Protein AF-A0A1F8UAX3-F1 (afdb_monomer_lite)

pLDDT: mean 91.47, std 7.61, range [54.22, 97.94]

Radius of gyration: 14.25 Å; chains: 1; bounding box: 23×20×43 Å

Sequence (83 aa):
MKIPNLRRISISPWANVENCADQLRDKFIFSWKPNPSYIANDFDVEYIGNYLKNAFKTTENCVMEMILKDTHTCGNHPERFEI

Secondary structure (DSSP, 8-state):
---TT--EEEE-TTS-HHHHHHHHTTSSEEEE---THHHHTT--HHHHHHHHHHHHHHTTTSEEEE--------TT-GGGG--

Structure (mmCIF, N/CA/C/O backbone):
data_AF-A0A1F8UAX3-F1
#
_entry.id   AF-A0A1F8UAX3-F1
#
loop_
_atom_site.group_PDB
_atom_site.id
_atom_site.type_symbol
_atom_site.label_atom_id
_atom_site.label_alt_id
_atom_site.label_comp_id
_atom_site.label_asym_id
_atom_site.label_entity_id
_atom_site.label_seq_id
_atom_site.pdbx_PDB_ins_code
_atom_site.Cartn_x
_atom_site.Cartn_y
_atom_site.Cartn_z
_atom_site.occupancy
_atom_site.B_iso_or_equiv
_atom_site.auth_seq_id
_atom_site.auth_comp_id
_atom_site.auth_asym_id
_atom_site.auth_atom_id
_atom_site.pdbx_PDB_model_num
ATOM 1 N N . MET A 1 1 ? 4.257 -0.787 23.690 1.00 54.22 1 MET A N 1
ATOM 2 C CA . MET A 1 1 ? 4.392 0.674 23.491 1.00 54.22 1 MET A CA 1
ATOM 3 C C . MET A 1 1 ? 2.993 1.271 23.381 1.00 54.22 1 MET A C 1
ATOM 5 O O . MET A 1 1 ? 2.185 0.700 22.663 1.00 54.22 1 MET A O 1
ATOM 9 N N . LYS A 1 2 ? 2.666 2.345 24.110 1.00 78.81 2 LYS A N 1
ATOM 10 C CA . LYS A 1 2 ? 1.390 3.071 23.957 1.00 78.81 2 LYS A CA 1
ATOM 11 C C . LYS A 1 2 ? 1.712 4.513 23.572 1.00 78.81 2 LYS A C 1
ATOM 13 O O . LYS A 1 2 ? 2.200 5.259 24.412 1.00 78.81 2 LYS A O 1
ATOM 18 N N . ILE A 1 3 ? 1.487 4.867 22.308 1.00 88.25 3 ILE A N 1
ATOM 19 C CA . ILE A 1 3 ? 1.600 6.246 21.820 1.00 88.25 3 ILE A CA 1
ATOM 20 C C . ILE A 1 3 ? 0.178 6.821 21.793 1.00 88.25 3 ILE A C 1
ATOM 22 O O . ILE A 1 3 ? -0.647 6.314 21.027 1.00 88.25 3 ILE A O 1
ATOM 26 N N . PRO A 1 4 ? -0.156 7.812 22.638 1.00 91.88 4 PRO A N 1
ATOM 27 C CA . PRO A 1 4 ? -1.491 8.400 22.639 1.00 91.88 4 PRO A CA 1
ATOM 28 C C . PRO A 1 4 ? -1.781 9.078 21.294 1.00 91.88 4 PRO A C 1
ATOM 30 O O . PRO A 1 4 ? -0.892 9.675 20.691 1.00 91.88 4 PRO A O 1
ATOM 33 N N . ASN A 1 5 ? -3.031 8.986 20.831 1.00 92.00 5 ASN A N 1
ATOM 34 C CA . ASN A 1 5 ? -3.534 9.613 19.598 1.00 92.00 5 ASN A CA 1
ATOM 35 C C . ASN A 1 5 ? -2.847 9.179 18.288 1.00 92.00 5 ASN A C 1
ATOM 37 O O . ASN A 1 5 ? -3.054 9.804 17.248 1.00 92.00 5 ASN A O 1
ATOM 41 N N . LEU A 1 6 ? -2.058 8.101 18.296 1.00 94.19 6 LEU A N 1
ATOM 42 C CA . LEU A 1 6 ? -1.521 7.537 17.062 1.00 94.19 6 LEU A CA 1
ATOM 43 C C . LEU A 1 6 ? -2.672 6.975 16.219 1.00 94.19 6 LEU A C 1
ATOM 45 O O . LEU A 1 6 ? -3.401 6.099 16.676 1.00 94.19 6 LEU A O 1
ATOM 49 N N . ARG A 1 7 ? -2.826 7.462 14.983 1.00 95.19 7 ARG A N 1
ATOM 50 C CA . ARG A 1 7 ? -3.897 7.005 14.080 1.00 95.19 7 ARG A CA 1
ATOM 51 C C . ARG A 1 7 ? -3.402 6.361 12.793 1.00 95.19 7 ARG A C 1
ATOM 53 O O . ARG A 1 7 ? -4.154 5.607 12.192 1.00 95.19 7 ARG A O 1
ATOM 60 N N . ARG A 1 8 ? -2.164 6.618 12.377 1.00 96.50 8 ARG A N 1
ATOM 61 C CA . ARG A 1 8 ? -1.590 6.105 11.128 1.00 96.50 8 ARG A CA 1
ATOM 62 C C . ARG A 1 8 ? -0.245 5.459 11.401 1.00 96.50 8 ARG A C 1
ATOM 64 O O . ARG A 1 8 ? 0.585 6.045 12.091 1.00 96.50 8 ARG A O 1
ATOM 71 N N . ILE A 1 9 ? -0.030 4.284 10.822 1.00 96.19 9 ILE A N 1
ATOM 72 C CA . ILE A 1 9 ? 1.249 3.580 10.874 1.00 96.19 9 ILE A CA 1
ATOM 73 C C . ILE A 1 9 ? 1.709 3.357 9.440 1.00 96.19 9 ILE A C 1
ATOM 75 O O . ILE A 1 9 ? 0.969 2.823 8.618 1.00 96.19 9 ILE A O 1
ATOM 79 N N . SER A 1 10 ? 2.926 3.812 9.138 1.00 95.69 10 SER A N 1
ATOM 80 C CA . SER A 1 10 ? 3.529 3.613 7.825 1.00 95.69 10 SER A CA 1
ATOM 81 C C . SER A 1 10 ? 4.187 2.240 7.757 1.00 95.69 10 SER A C 1
ATOM 83 O O . SER A 1 10 ? 5.042 1.927 8.584 1.00 95.69 10 SER A O 1
ATOM 85 N N . ILE A 1 11 ? 3.805 1.449 6.759 1.00 96.44 11 ILE A N 1
ATOM 86 C CA . ILE A 1 11 ? 4.293 0.089 6.532 1.00 96.44 11 ILE A CA 1
ATOM 87 C C . ILE A 1 11 ? 5.188 0.104 5.292 1.00 96.44 11 ILE A C 1
ATOM 89 O O . ILE A 1 11 ? 4.761 0.517 4.212 1.00 96.44 11 ILE A O 1
ATOM 93 N N . SER A 1 12 ? 6.451 -0.287 5.464 1.00 93.75 12 SER A N 1
ATOM 94 C CA . SER A 1 12 ? 7.424 -0.369 4.372 1.00 93.75 12 SER A CA 1
ATOM 95 C C . SER A 1 12 ? 7.159 -1.598 3.488 1.00 93.75 12 SER A C 1
ATOM 97 O O . SER A 1 12 ? 6.562 -2.566 3.964 1.00 93.75 12 SER A O 1
ATOM 99 N N . PRO A 1 13 ? 7.647 -1.615 2.235 1.00 91.75 13 PRO A N 1
ATOM 100 C CA . PRO A 1 13 ? 7.534 -2.796 1.373 1.00 91.75 13 PRO A CA 1
ATOM 101 C C . PRO A 1 13 ? 8.284 -4.022 1.919 1.00 91.75 13 PRO A C 1
ATOM 103 O O . PRO A 1 13 ? 7.994 -5.144 1.528 1.00 91.75 13 PRO A O 1
ATOM 106 N N . TRP A 1 14 ? 9.239 -3.816 2.830 1.00 91.56 14 TRP A N 1
ATOM 107 C CA . TRP A 1 14 ? 10.047 -4.872 3.447 1.00 91.56 14 TRP A CA 1
ATOM 108 C C . TRP A 1 14 ? 9.427 -5.449 4.725 1.00 91.56 14 TRP A C 1
ATOM 110 O O . TRP A 1 14 ? 9.967 -6.390 5.304 1.00 91.56 14 TRP A O 1
ATOM 120 N N . ALA A 1 15 ? 8.336 -4.857 5.214 1.00 94.12 15 ALA A N 1
ATOM 121 C CA . ALA A 1 15 ? 7.643 -5.355 6.390 1.00 94.12 15 ALA A CA 1
ATOM 122 C C . ALA A 1 15 ? 6.874 -6.641 6.060 1.00 94.12 15 ALA A C 1
ATOM 124 O O . ALA A 1 15 ? 6.343 -6.802 4.962 1.00 94.12 15 ALA A O 1
ATOM 125 N N . ASN A 1 16 ? 6.746 -7.534 7.043 1.00 94.56 16 ASN A N 1
ATOM 126 C CA . ASN A 1 16 ? 5.811 -8.647 6.934 1.00 94.56 16 ASN A CA 1
ATOM 127 C C . ASN A 1 16 ? 4.378 -8.100 7.068 1.00 94.56 16 ASN A C 1
ATOM 129 O O . ASN A 1 16 ? 3.921 -7.789 8.170 1.00 94.56 16 ASN A O 1
ATOM 133 N N . VAL A 1 17 ? 3.701 -7.958 5.926 1.00 92.75 17 VAL A N 1
ATOM 134 C CA . VAL A 1 17 ? 2.366 -7.353 5.819 1.00 92.75 17 VAL A CA 1
ATOM 135 C C . VAL A 1 17 ? 1.326 -8.132 6.627 1.00 92.75 17 VAL A C 1
ATOM 137 O O . VAL A 1 17 ? 0.509 -7.497 7.286 1.00 92.75 17 VAL A O 1
ATOM 140 N N . GLU A 1 18 ? 1.393 -9.466 6.649 1.00 94.38 18 GLU A N 1
ATOM 141 C CA . GLU A 1 18 ? 0.476 -10.327 7.416 1.00 94.38 18 GLU A CA 1
ATOM 142 C C . GLU A 1 18 ? 0.600 -10.062 8.917 1.00 94.38 18 GLU A C 1
ATOM 144 O O . GLU A 1 18 ? -0.374 -9.694 9.575 1.00 94.38 18 GLU A O 1
ATOM 149 N N . ASN A 1 19 ? 1.827 -10.106 9.443 1.00 96.38 19 ASN A N 1
ATOM 150 C CA . ASN A 1 19 ? 2.082 -9.818 10.854 1.00 96.38 19 ASN A CA 1
ATOM 151 C C . ASN A 1 19 ? 1.641 -8.399 11.233 1.00 96.38 19 ASN A C 1
ATOM 153 O O . ASN A 1 19 ? 1.173 -8.172 12.352 1.00 96.38 19 ASN A O 1
ATOM 157 N N . CYS A 1 20 ? 1.826 -7.422 10.342 1.00 96.19 20 CYS A N 1
ATOM 158 C CA . CYS A 1 20 ? 1.344 -6.064 10.568 1.00 96.19 20 CYS A CA 1
ATOM 159 C C . CYS A 1 20 ? -0.191 -6.013 10.574 1.00 96.19 20 CYS A C 1
ATOM 161 O O . CYS A 1 20 ? -0.764 -5.369 11.452 1.00 96.19 20 CYS A O 1
ATOM 163 N N . ALA A 1 21 ? -0.859 -6.677 9.630 1.00 96.00 21 ALA A N 1
ATOM 164 C CA . ALA A 1 21 ? -2.316 -6.676 9.519 1.00 96.00 21 ALA A CA 1
ATOM 165 C C . ALA A 1 21 ? -2.963 -7.275 10.776 1.00 96.00 21 ALA A C 1
ATOM 167 O O . ALA A 1 21 ? -3.847 -6.656 11.373 1.00 96.00 21 ALA A O 1
ATOM 168 N N . ASP A 1 22 ? -2.432 -8.400 11.260 1.00 96.12 22 ASP A N 1
ATOM 169 C CA . ASP A 1 22 ? -2.915 -9.083 12.463 1.00 96.12 22 ASP A CA 1
ATOM 170 C C . ASP A 1 22 ? -2.814 -8.230 13.731 1.00 96.12 22 ASP A C 1
ATOM 172 O O . ASP A 1 22 ? -3.691 -8.290 14.603 1.00 96.12 22 ASP A O 1
ATOM 176 N N . GLN A 1 23 ? -1.750 -7.430 13.837 1.00 94.44 23 GLN A N 1
ATOM 177 C CA . GLN A 1 23 ? -1.493 -6.561 14.985 1.00 94.44 23 GLN A CA 1
ATOM 178 C C . GLN A 1 23 ? -2.308 -5.265 14.940 1.00 94.44 23 GLN A C 1
ATOM 180 O O . GLN A 1 23 ? -2.766 -4.791 15.985 1.00 94.44 23 GLN A O 1
ATOM 185 N N . LEU A 1 24 ? -2.454 -4.667 13.754 1.00 94.81 24 LEU A N 1
ATOM 186 C CA . LEU A 1 24 ? -3.038 -3.335 13.596 1.00 94.81 24 LEU A CA 1
ATOM 187 C C . LEU A 1 24 ? -4.554 -3.370 13.403 1.00 94.81 24 LEU A C 1
ATOM 189 O O . LEU A 1 24 ? -5.250 -2.581 14.052 1.00 94.81 24 LEU A O 1
ATOM 193 N N . ARG A 1 25 ? -5.054 -4.289 12.565 1.00 93.56 25 ARG A N 1
ATOM 194 C CA . ARG A 1 25 ? -6.478 -4.445 12.226 1.00 93.56 25 ARG A CA 1
ATOM 195 C C . ARG A 1 25 ? -7.136 -3.090 11.919 1.00 93.56 25 ARG A C 1
ATOM 197 O O . ARG A 1 25 ? -6.575 -2.259 11.206 1.00 93.56 25 ARG A O 1
ATOM 204 N N . ASP A 1 26 ? -8.297 -2.825 12.501 1.00 95.69 26 ASP A N 1
ATOM 205 C CA . ASP A 1 26 ? -9.105 -1.617 12.329 1.00 95.69 26 ASP A CA 1
ATOM 206 C C . ASP A 1 26 ? -8.708 -0.443 13.256 1.00 95.69 26 ASP A C 1
ATOM 208 O O . ASP A 1 26 ? -9.250 0.667 13.165 1.00 95.69 26 ASP A O 1
ATOM 212 N N . LYS A 1 27 ? -7.721 -0.643 14.140 1.00 94.88 27 LYS A N 1
ATOM 213 C CA . LYS A 1 27 ? -7.333 0.348 15.163 1.00 94.88 27 LYS A CA 1
ATOM 214 C C . LYS A 1 27 ? -6.529 1.515 14.595 1.00 94.88 27 LYS A C 1
ATOM 216 O O . LYS A 1 27 ? -6.590 2.626 15.130 1.00 94.88 27 LYS A O 1
ATOM 221 N N . PHE A 1 28 ? -5.810 1.295 13.499 1.00 96.44 28 PHE A N 1
ATOM 222 C CA . PHE A 1 28 ? -4.966 2.295 12.845 1.00 96.44 28 PHE A CA 1
ATOM 223 C C . PHE A 1 28 ? -5.192 2.287 11.334 1.00 96.44 28 PHE A C 1
ATOM 225 O O . PHE A 1 28 ? -5.579 1.276 10.759 1.00 96.44 28 PHE A O 1
ATOM 232 N N . ILE A 1 29 ? -4.893 3.412 10.689 1.00 97.75 29 ILE A N 1
ATOM 233 C CA . ILE A 1 29 ? -4.711 3.473 9.242 1.00 97.75 29 ILE A CA 1
ATOM 234 C C . ILE A 1 29 ? -3.437 2.696 8.911 1.00 97.75 29 ILE A C 1
ATOM 236 O O . ILE A 1 29 ? -2.336 3.083 9.327 1.00 97.75 29 ILE A O 1
ATOM 240 N N . PHE A 1 30 ? -3.611 1.613 8.165 1.00 97.69 30 PHE A N 1
ATOM 241 C CA . PHE A 1 30 ? -2.562 0.784 7.598 1.00 97.69 30 PHE A CA 1
ATOM 242 C C . PHE A 1 30 ? -2.049 1.469 6.326 1.00 97.69 30 PHE A C 1
ATOM 244 O O . PHE A 1 30 ? -2.588 1.268 5.243 1.00 97.69 30 PHE A O 1
ATOM 251 N N . SER A 1 31 ? -1.054 2.349 6.468 1.00 97.50 31 SER A N 1
ATOM 252 C CA . SER A 1 31 ? -0.520 3.169 5.370 1.00 97.50 31 SER A CA 1
ATOM 253 C C . SER A 1 31 ? 0.641 2.438 4.699 1.00 97.50 31 SER A C 1
ATOM 255 O O . SER A 1 31 ? 1.805 2.573 5.094 1.00 97.50 31 SER A O 1
ATOM 257 N N . TRP A 1 32 ? 0.307 1.590 3.732 1.00 97.31 32 TRP A N 1
ATOM 258 C CA . TRP A 1 32 ? 1.234 0.683 3.068 1.00 97.31 32 TRP A CA 1
ATOM 259 C C . TRP A 1 32 ? 1.882 1.295 1.836 1.00 97.31 32 TRP A C 1
ATOM 261 O O . TRP A 1 32 ? 1.235 1.957 1.022 1.00 97.31 32 TRP A O 1
ATOM 271 N N . LYS A 1 33 ? 3.176 1.020 1.689 1.00 95.06 33 LYS A N 1
ATOM 272 C CA . LYS A 1 33 ? 3.978 1.421 0.540 1.00 95.06 33 LYS A CA 1
ATOM 273 C C . LYS A 1 33 ? 4.315 0.183 -0.289 1.00 95.06 33 LYS A C 1
ATOM 275 O O . LYS A 1 33 ? 5.152 -0.605 0.160 1.00 95.06 33 LYS A O 1
ATOM 280 N N . PRO A 1 34 ? 3.703 -0.011 -1.470 1.00 94.12 34 PRO A N 1
ATOM 281 C CA . PRO A 1 34 ? 4.161 -1.035 -2.394 1.00 94.12 34 PRO A CA 1
ATOM 282 C C . PRO A 1 34 ? 5.603 -0.738 -2.824 1.00 94.12 34 PRO A C 1
ATOM 284 O O . PRO A 1 34 ? 6.036 0.416 -2.801 1.00 94.12 34 PRO A O 1
ATOM 287 N N . ASN A 1 35 ? 6.358 -1.769 -3.209 1.00 93.12 35 ASN A N 1
ATOM 288 C CA . ASN A 1 35 ? 7.718 -1.560 -3.689 1.00 93.12 35 ASN A CA 1
ATOM 289 C C . ASN A 1 35 ? 7.684 -0.777 -5.020 1.00 93.12 35 ASN A C 1
ATOM 291 O O . ASN A 1 35 ? 7.137 -1.288 -6.002 1.00 93.12 35 ASN A O 1
ATOM 295 N N . PRO A 1 36 ? 8.266 0.436 -5.086 1.00 90.94 36 PRO A N 1
ATOM 296 C CA . PRO A 1 36 ? 8.216 1.255 -6.293 1.00 90.94 36 PRO A CA 1
ATOM 297 C C . PRO A 1 36 ? 8.985 0.647 -7.471 1.00 90.94 36 PRO A C 1
ATOM 299 O O . PRO A 1 36 ? 8.671 0.968 -8.617 1.00 90.94 36 PRO A O 1
ATOM 302 N N . SER A 1 37 ? 9.953 -0.250 -7.229 1.00 90.62 37 SER A N 1
ATOM 303 C CA . SER A 1 37 ? 10.754 -0.848 -8.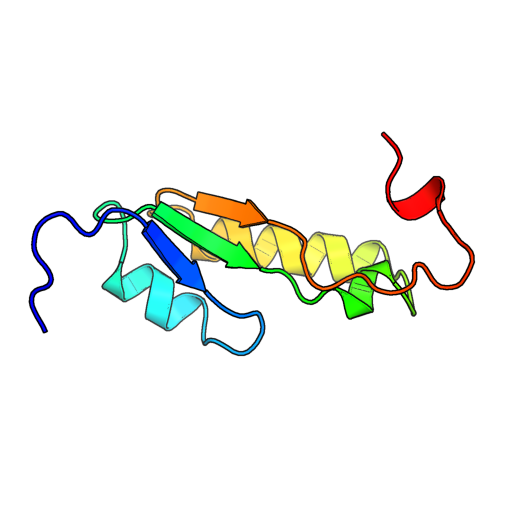306 1.00 90.62 37 SER A CA 1
ATOM 304 C C . SER A 1 37 ? 9.920 -1.681 -9.276 1.00 90.62 37 SER A C 1
ATOM 306 O O . SER A 1 37 ? 10.273 -1.762 -10.448 1.00 90.62 37 SER A O 1
ATOM 308 N N . TYR A 1 38 ? 8.808 -2.268 -8.817 1.00 90.94 38 TYR A N 1
ATOM 309 C CA . TYR A 1 38 ? 7.931 -3.062 -9.680 1.00 90.94 38 TYR A CA 1
ATOM 310 C C . TYR A 1 38 ? 7.288 -2.210 -10.778 1.00 90.94 38 TYR A C 1
ATOM 312 O O . TYR A 1 38 ? 7.134 -2.679 -11.898 1.00 90.94 38 TYR A O 1
ATOM 320 N N . ILE A 1 39 ? 6.986 -0.940 -10.488 1.00 86.25 39 ILE A N 1
ATOM 321 C CA . ILE A 1 39 ? 6.398 -0.005 -11.458 1.00 86.25 39 ILE A CA 1
ATOM 322 C C . ILE A 1 39 ? 7.496 0.725 -12.252 1.00 86.25 39 ILE A C 1
ATOM 324 O O . ILE A 1 39 ? 7.378 0.924 -13.461 1.00 86.25 39 ILE A O 1
ATOM 328 N N . ALA A 1 40 ? 8.585 1.113 -11.583 1.00 86.25 40 ALA A N 1
ATOM 329 C CA . ALA A 1 40 ? 9.650 1.912 -12.187 1.00 86.25 40 ALA A CA 1
ATOM 330 C C . ALA A 1 40 ? 10.553 1.135 -13.163 1.00 86.25 40 ALA A C 1
ATOM 332 O O . ALA A 1 40 ? 11.116 1.754 -14.062 1.00 86.25 40 ALA A O 1
ATOM 333 N N . ASN A 1 41 ? 10.687 -0.188 -13.000 1.00 82.88 41 ASN A N 1
ATOM 334 C CA . ASN A 1 41 ? 11.590 -1.020 -13.801 1.00 82.88 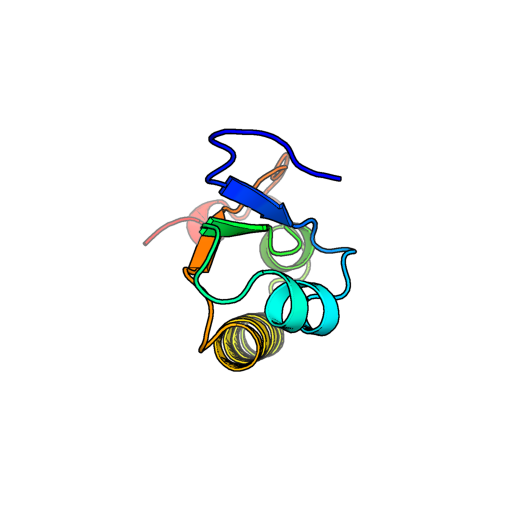41 ASN A CA 1
ATOM 335 C C . ASN A 1 41 ? 10.816 -2.039 -14.653 1.00 82.88 41 ASN A C 1
ATOM 337 O O . ASN A 1 41 ? 10.313 -1.674 -15.716 1.00 82.88 41 ASN A O 1
ATOM 341 N N . ASP A 1 42 ? 10.716 -3.290 -14.190 1.00 81.12 42 ASP A N 1
ATOM 342 C CA . ASP A 1 42 ? 10.307 -4.449 -15.000 1.00 81.12 42 ASP A CA 1
ATOM 343 C C . ASP A 1 42 ? 8.856 -4.380 -15.500 1.00 81.12 42 ASP A C 1
ATOM 345 O O . ASP A 1 42 ? 8.546 -4.945 -16.543 1.00 81.12 42 ASP A O 1
ATOM 349 N N . PHE A 1 43 ? 7.981 -3.660 -14.785 1.00 87.38 43 PHE A N 1
ATOM 350 C CA . PHE A 1 43 ? 6.580 -3.413 -15.151 1.00 87.38 43 PHE A CA 1
ATOM 351 C C . PHE A 1 43 ? 5.809 -4.663 -15.600 1.00 87.38 43 PHE A C 1
ATOM 353 O O . PHE A 1 43 ? 5.037 -4.649 -16.558 1.00 87.38 43 PHE A O 1
ATOM 360 N N . ASP A 1 44 ? 6.005 -5.760 -14.875 1.00 93.25 44 ASP A N 1
ATOM 361 C CA . ASP A 1 44 ? 5.221 -6.975 -15.049 1.00 93.25 44 ASP A CA 1
ATOM 362 C C . ASP A 1 44 ? 3.820 -6.767 -14.454 1.00 93.25 44 ASP A C 1
ATOM 364 O O . ASP A 1 44 ? 3.606 -6.835 -13.241 1.00 93.25 44 ASP A O 1
ATOM 368 N N . VAL A 1 45 ? 2.856 -6.480 -15.327 1.00 92.69 45 VAL A N 1
ATOM 369 C CA . VAL A 1 45 ? 1.470 -6.169 -14.954 1.00 92.69 45 VAL A CA 1
ATOM 370 C C . VAL A 1 45 ? 0.796 -7.330 -14.220 1.00 92.69 45 VAL A C 1
ATOM 372 O O . VAL A 1 45 ? 0.019 -7.094 -13.291 1.00 92.69 45 VAL A O 1
ATOM 375 N N . GLU A 1 46 ? 1.086 -8.577 -14.598 1.00 95.81 46 GLU A N 1
ATOM 376 C CA . GLU A 1 46 ? 0.491 -9.747 -13.950 1.00 95.81 46 GLU A CA 1
ATOM 377 C C . GLU A 1 46 ? 1.035 -9.901 -12.529 1.00 95.81 46 GLU A C 1
ATOM 379 O O . GLU A 1 46 ? 0.261 -10.031 -11.571 1.00 95.81 46 GLU A O 1
ATOM 384 N N . TYR A 1 47 ? 2.356 -9.800 -12.374 1.00 95.62 47 TYR A N 1
ATOM 385 C CA . TYR A 1 47 ? 3.004 -9.824 -11.068 1.00 95.62 47 TYR A CA 1
ATOM 386 C C . TYR A 1 47 ? 2.508 -8.689 -10.167 1.00 95.62 47 TYR A C 1
ATOM 388 O O . TYR A 1 47 ? 2.099 -8.943 -9.032 1.00 95.62 47 TYR A O 1
ATOM 396 N N . ILE A 1 48 ? 2.483 -7.450 -10.671 1.00 94.38 48 ILE A N 1
ATOM 397 C CA . ILE A 1 48 ? 2.007 -6.276 -9.925 1.00 94.38 48 ILE A CA 1
ATOM 398 C C . ILE A 1 48 ? 0.550 -6.480 -9.507 1.00 94.38 48 ILE A C 1
ATOM 400 O O . ILE A 1 48 ? 0.207 -6.273 -8.343 1.00 94.38 48 ILE A O 1
ATOM 404 N N . GLY A 1 49 ? -0.308 -6.935 -10.421 1.00 95.19 49 GLY A N 1
ATOM 405 C CA . GLY A 1 49 ? -1.713 -7.200 -10.128 1.00 95.19 49 GLY A CA 1
ATOM 406 C C . GLY A 1 49 ? -1.890 -8.229 -9.012 1.00 95.19 49 GLY A C 1
ATOM 407 O O . GLY A 1 49 ? -2.668 -8.006 -8.082 1.00 95.19 49 GLY A O 1
ATOM 408 N N . ASN A 1 50 ? -1.146 -9.334 -9.062 1.00 96.81 50 ASN A N 1
ATOM 409 C CA . ASN A 1 50 ? -1.184 -10.369 -8.028 1.00 96.81 50 ASN A CA 1
ATOM 410 C C . ASN A 1 50 ? -0.616 -9.870 -6.692 1.00 96.81 50 ASN A C 1
ATOM 412 O O . ASN A 1 50 ? -1.206 -10.122 -5.642 1.00 96.81 50 ASN A O 1
ATOM 416 N N . TYR A 1 51 ? 0.471 -9.103 -6.724 1.00 95.12 51 TYR A N 1
ATOM 417 C CA . TYR A 1 51 ? 1.073 -8.473 -5.552 1.00 95.12 51 TYR A CA 1
ATOM 418 C C . TYR A 1 51 ? 0.090 -7.539 -4.828 1.00 95.12 51 TYR A C 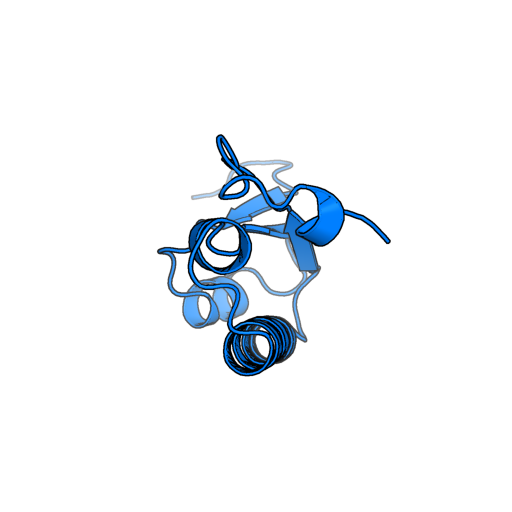1
ATOM 420 O O . TYR A 1 51 ? -0.094 -7.651 -3.613 1.00 95.12 51 TYR A O 1
ATOM 428 N N . LEU A 1 52 ? -0.605 -6.669 -5.568 1.00 95.12 52 LEU A N 1
ATOM 429 C CA . LEU A 1 52 ? -1.607 -5.759 -5.007 1.00 95.12 52 LEU A CA 1
ATOM 430 C C . LEU A 1 52 ? -2.831 -6.513 -4.469 1.00 95.12 52 LEU A C 1
ATOM 432 O O . LEU A 1 52 ? -3.279 -6.234 -3.358 1.00 95.12 52 LEU A O 1
ATOM 436 N N . LYS A 1 53 ? -3.352 -7.497 -5.216 1.00 96.88 53 LYS A N 1
ATOM 437 C CA . LYS A 1 53 ? -4.47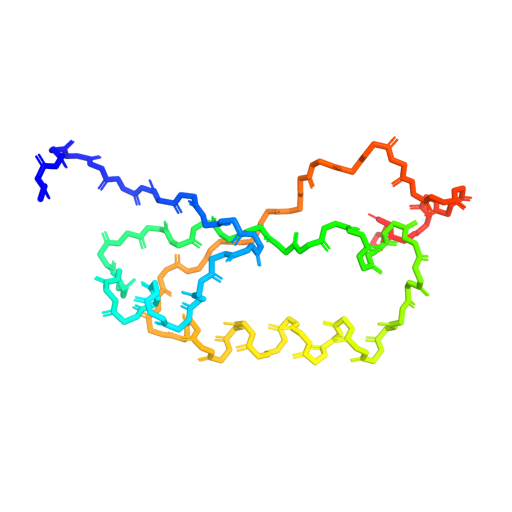8 -8.340 -4.769 1.00 96.88 53 LYS A CA 1
ATOM 438 C C . LYS A 1 53 ? -4.156 -9.073 -3.471 1.00 96.88 53 LYS A C 1
ATOM 440 O O . LYS A 1 53 ? -4.990 -9.096 -2.568 1.00 96.88 53 LYS A O 1
ATOM 445 N N . ASN A 1 54 ? -2.956 -9.642 -3.368 1.00 96.12 54 ASN A N 1
ATOM 446 C CA . ASN A 1 54 ? -2.509 -10.326 -2.159 1.00 96.12 54 ASN A CA 1
ATOM 447 C C . ASN A 1 54 ? -2.454 -9.358 -0.977 1.00 96.12 54 ASN A C 1
ATOM 449 O O . ASN A 1 54 ? -3.009 -9.669 0.070 1.00 96.12 54 ASN A O 1
ATOM 453 N N . ALA A 1 55 ? -1.888 -8.161 -1.161 1.00 95.62 55 ALA A N 1
ATOM 454 C CA . ALA A 1 55 ? -1.859 -7.150 -0.109 1.00 95.62 55 ALA A CA 1
ATOM 455 C C . ALA A 1 55 ? -3.269 -6.763 0.365 1.00 95.62 55 ALA A C 1
ATOM 457 O O . ALA A 1 55 ? -3.514 -6.770 1.566 1.00 95.62 55 ALA A O 1
ATOM 458 N N . PHE A 1 56 ? -4.207 -6.496 -0.553 1.00 96.50 56 PHE A N 1
ATOM 459 C CA . PHE A 1 56 ? -5.593 -6.166 -0.198 1.00 96.50 56 PHE A CA 1
ATOM 460 C C . PHE A 1 56 ? -6.325 -7.306 0.509 1.00 96.50 56 PHE A C 1
ATOM 462 O O . PHE A 1 56 ? -7.096 -7.055 1.430 1.00 96.50 56 PHE A O 1
ATOM 469 N N . LYS A 1 57 ? -6.080 -8.555 0.101 1.00 97.75 57 LYS A N 1
ATOM 470 C CA . LYS A 1 57 ? -6.644 -9.727 0.773 1.00 97.75 57 LYS A CA 1
ATOM 471 C C . LYS A 1 57 ? -6.096 -9.858 2.194 1.00 97.75 57 LYS A C 1
ATOM 473 O O . LYS A 1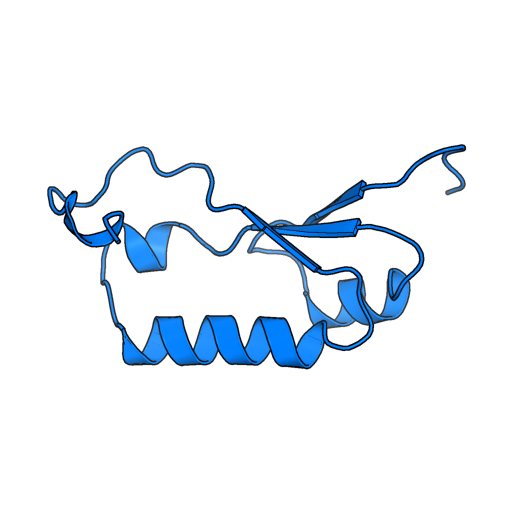 57 ? -6.863 -10.018 3.133 1.00 97.75 57 LYS A O 1
ATOM 478 N N . THR A 1 58 ? -4.779 -9.751 2.361 1.00 96.81 58 THR A N 1
ATOM 479 C CA . THR A 1 58 ? -4.120 -9.809 3.674 1.00 96.81 58 THR A CA 1
ATOM 480 C C . THR A 1 58 ? -4.604 -8.700 4.610 1.00 96.81 58 THR A C 1
ATOM 482 O O . THR A 1 58 ? -4.701 -8.907 5.817 1.00 96.81 58 THR A O 1
ATOM 485 N N . THR A 1 59 ? -4.918 -7.519 4.075 1.00 97.12 59 THR A N 1
ATOM 486 C CA . THR A 1 59 ? -5.335 -6.352 4.862 1.00 97.12 59 THR A CA 1
ATOM 487 C C . THR A 1 59 ? -6.848 -6.125 4.874 1.00 97.12 59 THR A C 1
ATOM 489 O O . THR A 1 59 ? -7.283 -5.043 5.262 1.00 97.12 59 THR A O 1
ATOM 492 N N . GLU A 1 60 ? -7.670 -7.125 4.530 1.00 97.12 60 GLU A N 1
ATOM 493 C CA . GLU A 1 60 ? -9.136 -6.980 4.422 1.00 97.12 60 GLU A CA 1
ATOM 494 C C . GLU A 1 60 ? -9.809 -6.487 5.718 1.00 97.12 60 GLU A C 1
ATOM 496 O O . GLU A 1 60 ? -10.803 -5.766 5.679 1.00 97.12 60 GLU A O 1
ATOM 501 N N . ASN A 1 61 ? -9.228 -6.827 6.874 1.00 97.06 61 ASN A N 1
ATOM 502 C CA . ASN A 1 61 ? -9.705 -6.422 8.200 1.00 97.06 61 ASN A CA 1
ATOM 503 C C . ASN A 1 61 ? -9.020 -5.143 8.724 1.00 97.06 61 ASN A C 1
ATOM 505 O O . ASN A 1 61 ? -9.098 -4.836 9.916 1.00 97.06 61 ASN A O 1
ATOM 509 N N . CYS A 1 62 ? -8.298 -4.418 7.865 1.00 97.94 62 CYS A N 1
ATOM 510 C CA . CYS A 1 62 ? -7.586 -3.190 8.206 1.00 97.94 62 CYS A CA 1
ATOM 511 C C . CYS A 1 62 ? -8.219 -1.953 7.563 1.00 97.94 62 CYS A C 1
ATOM 513 O O . CYS A 1 62 ? -8.879 -2.021 6.529 1.00 97.94 62 CYS A O 1
ATOM 515 N N . VAL A 1 63 ? -7.930 -0.775 8.127 1.00 97.69 63 VAL A N 1
ATOM 516 C CA . VAL A 1 63 ? -8.209 0.504 7.453 1.00 97.69 63 VAL A CA 1
ATOM 517 C C . VAL A 1 63 ? -7.057 0.808 6.493 1.00 97.69 63 VAL A C 1
ATOM 519 O O . VAL A 1 63 ? -6.089 1.473 6.863 1.00 97.69 63 VAL A O 1
ATOM 522 N N . MET A 1 64 ? -7.130 0.262 5.280 1.00 96.75 64 MET A N 1
ATOM 523 C CA . MET A 1 64 ? -6.054 0.312 4.287 1.00 96.75 64 MET A CA 1
ATOM 524 C C . MET A 1 64 ? -5.936 1.680 3.594 1.00 96.75 64 MET A C 1
ATOM 526 O O . MET A 1 64 ? -6.910 2.227 3.085 1.00 96.75 64 MET A O 1
ATOM 530 N N . GLU A 1 65 ? -4.710 2.191 3.506 1.00 97.06 65 GLU A N 1
ATOM 531 C CA . GLU A 1 65 ? -4.294 3.251 2.588 1.00 97.06 65 GLU A CA 1
ATOM 532 C C . GLU A 1 65 ? -3.059 2.755 1.830 1.00 97.06 65 GLU A C 1
ATOM 534 O O . GLU A 1 65 ? -2.132 2.209 2.428 1.00 97.06 65 GLU A O 1
ATOM 539 N N . MET A 1 66 ? -3.020 2.969 0.518 1.00 95.56 66 MET A N 1
ATOM 540 C CA . MET A 1 66 ? -1.856 2.658 -0.303 1.00 95.56 66 MET A CA 1
ATOM 541 C C . MET A 1 66 ? -1.219 3.948 -0.809 1.00 95.56 66 MET A C 1
ATOM 543 O O . MET A 1 66 ? -1.909 4.793 -1.376 1.00 95.56 66 MET A O 1
ATOM 547 N N . ILE A 1 67 ? 0.093 4.095 -0.618 1.00 94.00 67 ILE A N 1
ATOM 548 C CA . ILE A 1 67 ? 0.857 5.253 -1.093 1.00 94.00 67 ILE A CA 1
ATOM 549 C C . ILE A 1 67 ? 2.088 4.767 -1.848 1.00 94.00 67 ILE A C 1
ATOM 551 O O . ILE A 1 67 ? 2.992 4.177 -1.257 1.00 94.00 67 ILE A O 1
ATOM 555 N N . LEU A 1 68 ? 2.168 5.085 -3.137 1.00 90.62 68 LEU A N 1
ATOM 556 C CA . LEU A 1 68 ? 3.397 4.924 -3.904 1.00 90.62 68 LEU A CA 1
ATOM 557 C C . LEU A 1 68 ? 4.372 6.059 -3.548 1.00 90.62 68 LEU A C 1
ATOM 559 O O . LEU A 1 68 ? 4.012 7.234 -3.600 1.00 90.62 68 LEU A O 1
ATOM 563 N N . LYS A 1 69 ? 5.592 5.715 -3.128 1.00 87.94 69 LYS A N 1
ATOM 564 C CA . LYS A 1 69 ? 6.626 6.673 -2.706 1.00 87.94 69 LYS A CA 1
ATOM 565 C C . LYS A 1 69 ? 7.994 6.233 -3.225 1.00 87.94 69 LYS A C 1
ATOM 567 O O . LYS A 1 69 ? 8.169 5.078 -3.589 1.00 87.94 69 LYS A O 1
ATOM 572 N N . ASP A 1 70 ? 8.956 7.153 -3.203 1.00 84.50 70 ASP A N 1
ATOM 573 C CA . ASP A 1 70 ? 10.370 6.904 -3.511 1.00 84.50 70 ASP A CA 1
ATOM 574 C C . ASP A 1 70 ? 10.603 6.503 -4.990 1.00 84.50 70 ASP A C 1
ATOM 576 O O . ASP A 1 70 ? 11.545 5.795 -5.340 1.00 84.50 70 ASP A O 1
ATOM 580 N N . THR A 1 71 ? 9.745 7.009 -5.884 1.00 80.62 71 THR A N 1
ATOM 581 C CA . THR A 1 71 ? 9.820 6.867 -7.347 1.00 80.62 71 THR A CA 1
ATOM 582 C C . THR A 1 71 ? 10.694 7.969 -7.950 1.00 80.62 71 THR A C 1
ATOM 584 O O . THR A 1 71 ? 10.197 8.974 -8.455 1.00 80.62 71 THR A O 1
ATOM 587 N N . HIS A 1 72 ? 12.016 7.810 -7.862 1.00 79.56 72 HIS A N 1
ATOM 588 C CA . HIS A 1 72 ? 12.976 8.770 -8.434 1.00 79.56 72 HIS A CA 1
ATOM 589 C C . HIS A 1 72 ? 13.119 8.668 -9.961 1.00 79.56 72 HIS A C 1
ATOM 591 O O . HIS A 1 72 ? 13.621 9.590 -10.597 1.00 79.56 72 HIS A O 1
ATOM 597 N N . THR A 1 73 ? 12.694 7.550 -10.546 1.00 83.69 73 THR A N 1
ATOM 598 C CA . THR A 1 73 ? 12.682 7.295 -11.987 1.00 83.69 73 THR A CA 1
ATOM 599 C C . THR A 1 73 ? 11.458 6.456 -12.341 1.00 83.69 73 THR A C 1
ATOM 601 O O . THR A 1 73 ? 10.936 5.728 -11.496 1.00 83.69 73 THR A O 1
ATOM 604 N N . CYS A 1 74 ? 11.013 6.558 -13.588 1.00 83.44 74 CYS A N 1
ATOM 605 C CA . CYS A 1 74 ? 9.983 5.720 -14.198 1.00 83.44 74 CYS A CA 1
ATOM 606 C C . CYS A 1 74 ? 10.548 4.851 -15.335 1.00 83.44 74 CYS A C 1
ATOM 608 O O . CYS A 1 74 ? 9.795 4.400 -16.189 1.00 83.44 74 CYS A O 1
ATOM 610 N N . GLY A 1 75 ? 11.874 4.695 -15.423 1.00 85.69 75 GLY A N 1
ATOM 611 C CA . GLY A 1 75 ? 12.506 3.959 -16.523 1.00 85.69 75 GLY A CA 1
ATOM 612 C C . GLY A 1 75 ? 12.315 4.620 -17.896 1.00 85.69 75 GLY A C 1
ATOM 613 O O . GLY A 1 75 ? 12.378 3.931 -18.904 1.00 85.69 75 GLY A O 1
ATOM 614 N N . ASN A 1 76 ? 12.085 5.941 -17.936 1.00 88.06 76 ASN A N 1
ATOM 615 C CA . ASN A 1 76 ? 11.653 6.716 -19.114 1.00 88.06 76 ASN A CA 1
ATOM 616 C C . ASN A 1 76 ? 10.241 6.382 -19.629 1.00 88.06 76 ASN A C 1
ATOM 618 O O . ASN A 1 76 ? 9.919 6.708 -20.768 1.00 88.06 76 ASN A O 1
ATOM 622 N N . HIS A 1 77 ? 9.401 5.790 -18.777 1.00 88.75 77 HIS A N 1
ATOM 623 C CA . HIS A 1 77 ? 8.017 5.431 -19.076 1.00 88.75 77 HIS A CA 1
ATOM 624 C C . HIS A 1 77 ? 7.033 6.159 -18.137 1.00 88.75 77 HIS A C 1
ATOM 626 O O . HIS A 1 77 ? 6.480 5.543 -17.217 1.00 88.75 77 HIS A O 1
ATOM 632 N N . PRO A 1 78 ? 6.852 7.490 -18.276 1.00 88.62 78 PRO A N 1
ATOM 633 C CA . PRO A 1 78 ? 5.938 8.262 -17.429 1.00 88.62 78 PRO A CA 1
ATOM 634 C C . PRO A 1 78 ? 4.475 7.804 -17.532 1.00 88.62 78 PRO A C 1
ATOM 636 O O . PRO A 1 78 ? 3.755 7.889 -16.539 1.00 88.62 78 PRO A O 1
ATOM 639 N N . GLU A 1 79 ? 4.064 7.233 -18.667 1.00 88.88 79 GLU A N 1
ATOM 640 C CA . GLU A 1 79 ? 2.710 6.724 -18.923 1.00 88.88 79 GLU A CA 1
ATOM 641 C C . GLU A 1 79 ? 2.263 5.648 -17.921 1.00 88.88 79 GLU A C 1
ATOM 643 O O . GLU A 1 79 ? 1.075 5.439 -17.708 1.00 88.88 79 GLU A O 1
ATOM 648 N N . ARG A 1 80 ? 3.208 4.989 -17.238 1.00 85.12 80 ARG A N 1
ATOM 649 C CA . ARG A 1 80 ? 2.930 3.990 -16.191 1.00 85.12 80 ARG A CA 1
ATOM 650 C C . ARG A 1 80 ? 2.280 4.580 -14.933 1.00 85.12 80 ARG A C 1
ATOM 652 O O . ARG A 1 80 ? 1.822 3.824 -14.078 1.00 85.12 80 ARG A O 1
ATOM 659 N 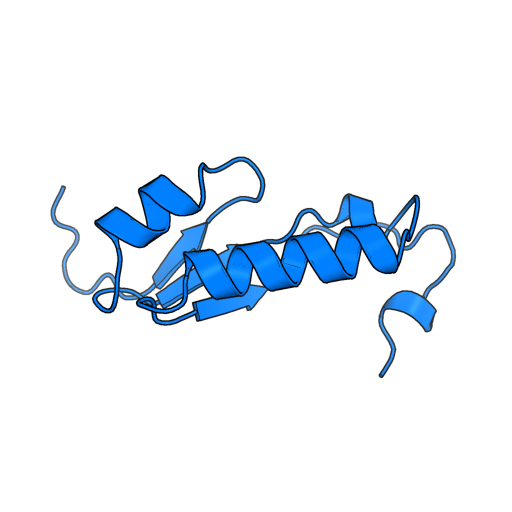N . PHE A 1 81 ? 2.291 5.905 -14.798 1.00 80.75 81 PHE A N 1
ATOM 660 C CA . PHE A 1 81 ? 1.716 6.657 -13.679 1.00 80.75 81 PHE A CA 1
ATOM 661 C C . PHE A 1 81 ? 0.475 7.463 -14.079 1.00 80.75 81 PHE A C 1
ATOM 663 O O . PHE A 1 81 ? -0.105 8.149 -13.235 1.00 80.75 81 PHE A O 1
ATOM 670 N N . GLU A 1 82 ? 0.086 7.406 -15.350 1.00 79.12 82 GLU A N 1
ATOM 671 C CA . GLU A 1 82 ? -1.080 8.103 -15.882 1.00 79.12 82 GLU A CA 1
ATOM 672 C C . GLU A 1 82 ? -2.327 7.206 -15.766 1.00 79.12 82 GLU A C 1
ATOM 674 O O . GLU A 1 82 ? -2.222 5.978 -15.719 1.00 79.12 82 GLU A O 1
ATOM 679 N N . ILE A 1 83 ? -3.501 7.834 -15.632 1.00 57.41 83 ILE A N 1
ATOM 680 C CA . ILE A 1 83 ? -4.816 7.179 -15.484 1.00 57.41 83 ILE A CA 1
ATOM 681 C C . ILE A 1 83 ? -5.549 7.225 -16.819 1.00 57.41 83 ILE A C 1
ATOM 683 O O . ILE A 1 83 ? -5.606 8.335 -17.396 1.00 57.41 83 ILE A O 1
#

Foldseek 3Di:
DDDPPAAEDEAECPDPLLVVLVVPFARHEHEYEHDLCCQQDPVPVVVVVVVVVVSCVSNVRYNYDYDHDDPPGNVPCCVSVPD